Protein AF-A0A093ZYB5-F1 (afdb_monomer_lite)

Secondary structure (DSSP, 8-state):
-EEEEE-SSS-EEEEEPPPPEEEE-SSSS--EEEE-EEEEEEETTT--EEEEEEPPP-TTS-S--EEEEEEE-TTSPEEEEEEEEETTSEEEEEETTEEEEEEEE--PBPTTGGGTTT-BHHHHHTT---TTTTTTS-TT-

Foldseek 3Di:
DDWDFDPPDQGWIKDKDDFDKDWPQPPHDDTDIAGAAWIWIAGPRFQKIKIKHQDDDPPPPPHGFKIKIWIAGNVRHTAQWIWIDGPQFFIFIGGVNHGDGTPDTDAACDPPCVVVVVHGPVRVCPPDDDPVCPPPDDPVD

Radius of gyration: 18.94 Å; chains: 1; bounding box: 53×28×48 Å

Sequence (141 aa):
MVVCALVDAGAEVLGWPIATVFLRNVVMGEKYFEPVGSVSVLNESSGALAVVEYKSKGMFGGRSEDVEVGLWDAAGGKTAFGLEGTWTSSLKLTEKGKAKSEVWHIGSLVSSAESRYGFTTFAATLNELTEVEKGRTPVTD

Structure (mmCIF, N/CA/C/O backbone):
data_AF-A0A093ZYB5-F1
#
_entry.id   AF-A0A093ZYB5-F1
#
loop_
_atom_site.group_PDB
_atom_site.id
_atom_site.type_symbol
_atom_site.label_atom_id
_atom_site.label_alt_id
_atom_site.label_comp_id
_atom_site.label_asym_id
_atom_site.label_entity_id
_atom_site.label_seq_id
_atom_site.pdbx_PDB_ins_code
_atom_site.Cartn_x
_atom_site.Cartn_y
_atom_site.Cartn_z
_atom_site.occupancy
_atom_site.B_iso_or_equiv
_atom_site.auth_seq_id
_atom_site.auth_comp_id
_atom_site.auth_asym_id
_atom_site.auth_atom_id
_atom_site.pdbx_PDB_model_num
ATOM 1 N N . MET A 1 1 ? -4.942 -14.250 -4.239 1.00 73.69 1 MET A N 1
ATOM 2 C CA . MET A 1 1 ? -4.698 -13.575 -5.528 1.00 73.69 1 MET A CA 1
ATOM 3 C C . MET A 1 1 ? -5.865 -12.638 -5.749 1.00 73.69 1 MET A C 1
ATOM 5 O O . MET A 1 1 ? -6.992 -13.073 -5.551 1.00 73.69 1 MET A O 1
ATOM 9 N N . VAL A 1 2 ? -5.597 -11.369 -6.026 1.00 85.19 2 VAL A N 1
ATOM 10 C CA . VAL A 1 2 ? -6.595 -10.356 -6.371 1.00 85.19 2 VAL A CA 1
ATOM 11 C C . VAL A 1 2 ? -6.602 -10.223 -7.886 1.00 85.19 2 VAL A C 1
ATOM 13 O O . VAL A 1 2 ? -5.536 -10.264 -8.501 1.00 85.19 2 VAL A O 1
ATOM 16 N N . VAL A 1 3 ? -7.796 -10.090 -8.459 1.00 85.00 3 VAL A N 1
ATOM 17 C CA . VAL A 1 3 ? -8.006 -9.858 -9.887 1.00 85.00 3 VAL A CA 1
ATOM 18 C C . VAL A 1 3 ? -8.891 -8.627 -10.036 1.00 85.00 3 VAL A C 1
ATOM 20 O O . VAL A 1 3 ? -9.944 -8.547 -9.404 1.00 85.00 3 VAL A O 1
ATOM 23 N N . CYS A 1 4 ? -8.459 -7.668 -10.847 1.00 86.25 4 CYS A N 1
ATOM 24 C CA . CYS A 1 4 ? -9.212 -6.463 -11.174 1.00 86.25 4 CYS A CA 1
ATOM 25 C C . CYS A 1 4 ? -9.417 -6.397 -12.686 1.00 86.25 4 CYS A C 1
ATOM 27 O O . CYS A 1 4 ? -8.443 -6.406 -13.433 1.00 86.25 4 CYS A O 1
ATOM 29 N N . ALA A 1 5 ? -10.675 -6.339 -13.123 1.00 85.56 5 ALA A N 1
ATOM 30 C CA . ALA A 1 5 ? -11.036 -6.168 -14.524 1.00 85.56 5 ALA A CA 1
ATOM 31 C C . ALA A 1 5 ? -11.537 -4.735 -14.749 1.00 85.56 5 ALA A C 1
ATOM 33 O O . ALA A 1 5 ? -12.539 -4.327 -14.157 1.00 85.56 5 ALA A O 1
ATOM 34 N N . LEU A 1 6 ? -10.845 -3.973 -15.595 1.00 80.88 6 LEU A N 1
ATOM 35 C CA . LEU A 1 6 ? -11.258 -2.628 -15.991 1.00 80.88 6 LEU A CA 1
ATOM 36 C C . LEU A 1 6 ? -12.257 -2.731 -17.144 1.00 80.88 6 LEU A C 1
ATOM 38 O O . LEU A 1 6 ? -11.938 -3.261 -18.205 1.00 80.88 6 LEU A O 1
ATOM 42 N N . VAL A 1 7 ? -13.480 -2.249 -16.919 1.00 75.50 7 VAL A N 1
ATOM 43 C CA . VAL A 1 7 ? -14.619 -2.477 -17.828 1.00 75.50 7 VAL A CA 1
ATOM 44 C C . VAL A 1 7 ? -14.657 -1.472 -18.990 1.00 75.50 7 VAL A C 1
ATOM 46 O O . VAL A 1 7 ? -15.267 -1.753 -20.019 1.00 75.50 7 VAL A O 1
ATOM 49 N N . ASP A 1 8 ? -13.938 -0.351 -18.887 1.00 72.31 8 ASP A N 1
ATOM 50 C CA . ASP A 1 8 ? -13.917 0.688 -19.921 1.00 72.31 8 ASP A CA 1
ATOM 51 C C . ASP A 1 8 ? -12.678 0.613 -20.833 1.00 72.31 8 ASP A C 1
ATOM 53 O O . ASP A 1 8 ? -11.577 0.283 -20.398 1.00 72.31 8 ASP A O 1
ATOM 57 N N . ALA A 1 9 ? -12.905 0.905 -22.124 1.00 48.88 9 ALA A N 1
ATOM 58 C CA . ALA A 1 9 ? -11.949 1.053 -23.234 1.00 48.88 9 ALA A CA 1
ATOM 59 C C . ALA A 1 9 ? -10.648 0.225 -23.143 1.00 48.88 9 ALA A C 1
ATOM 61 O O . ALA A 1 9 ? -9.553 0.779 -23.084 1.00 48.88 9 ALA A O 1
ATOM 62 N N . GLY A 1 10 ? -10.771 -1.106 -23.208 1.00 64.12 10 GLY A N 1
ATOM 63 C CA . GLY A 1 10 ? -9.619 -2.002 -23.374 1.00 64.12 10 GLY A CA 1
ATOM 64 C C . GLY A 1 10 ? -9.742 -3.366 -22.703 1.00 64.12 10 GLY A C 1
ATOM 65 O O . GLY A 1 10 ? -8.976 -4.252 -23.062 1.00 64.12 10 GLY A O 1
ATOM 66 N N . ALA A 1 11 ? -10.708 -3.546 -21.789 1.00 79.31 11 ALA A N 1
ATOM 67 C CA . ALA A 1 11 ? -10.889 -4.773 -21.004 1.00 79.31 11 ALA A CA 1
ATOM 68 C C . ALA A 1 11 ? -9.546 -5.309 -20.470 1.00 79.31 11 ALA A C 1
ATOM 70 O O . ALA A 1 11 ? -9.045 -6.356 -20.886 1.00 79.31 11 ALA A O 1
ATOM 71 N N . GLU A 1 12 ? -8.927 -4.547 -19.570 1.00 88.69 12 GLU A N 1
ATOM 72 C CA . GLU A 1 12 ? -7.671 -4.959 -18.948 1.00 88.69 12 GLU A CA 1
ATOM 73 C C . GLU A 1 12 ? -7.924 -5.808 -17.706 1.00 88.69 12 GLU A C 1
ATOM 75 O O . GLU A 1 12 ? -8.773 -5.472 -16.879 1.00 88.69 12 GLU A O 1
ATOM 80 N N . VAL A 1 13 ? -7.158 -6.888 -17.562 1.00 93.56 13 VAL A N 1
ATOM 81 C CA . VAL A 1 13 ? -7.169 -7.749 -16.379 1.00 93.56 13 VAL A CA 1
ATOM 82 C C . VAL A 1 13 ? -5.840 -7.597 -15.650 1.00 93.56 13 VAL A C 1
ATOM 84 O O . VAL A 1 13 ? -4.776 -7.856 -16.206 1.00 93.56 13 VAL A O 1
ATOM 87 N N . LEU A 1 14 ? -5.901 -7.166 -14.394 1.00 94.94 14 LEU A N 1
ATOM 88 C CA . LEU A 1 14 ? -4.753 -7.006 -13.508 1.00 94.94 14 LEU A CA 1
ATOM 89 C C . LEU A 1 14 ? -4.789 -8.091 -12.426 1.00 94.94 14 LEU A C 1
ATOM 91 O O . LEU A 1 14 ? -5.819 -8.261 -11.774 1.00 94.94 14 LEU A O 1
ATOM 95 N N . GLY A 1 15 ? -3.668 -8.776 -12.196 1.00 96.56 15 GLY A N 1
ATOM 96 C CA . GLY A 1 15 ? -3.535 -9.855 -11.215 1.00 96.56 15 GLY A CA 1
ATOM 97 C C . GLY A 1 15 ? -2.348 -9.658 -10.268 1.00 96.56 15 GLY A C 1
ATOM 98 O O . GLY A 1 15 ? -1.247 -9.317 -10.703 1.00 96.56 15 GLY A O 1
ATOM 99 N N . TRP A 1 16 ? -2.551 -9.868 -8.961 1.00 97.56 16 TRP A N 1
ATOM 100 C CA . TRP A 1 16 ? -1.471 -9.800 -7.961 1.00 97.56 16 TRP A CA 1
ATOM 101 C C . TRP A 1 16 ? -1.750 -10.624 -6.689 1.00 97.56 16 TRP A C 1
ATOM 103 O O . TRP A 1 16 ? -2.905 -10.856 -6.319 1.00 97.56 16 TRP A O 1
ATOM 113 N N . PRO A 1 17 ? -0.721 -11.098 -5.963 1.00 96.25 17 PRO A N 1
ATOM 114 C CA . PRO A 1 17 ? -0.886 -11.595 -4.600 1.00 96.25 17 PRO A CA 1
ATOM 115 C C . PRO A 1 17 ? -0.992 -10.436 -3.594 1.00 96.25 17 PRO A C 1
ATOM 117 O O . PRO A 1 17 ? -0.470 -9.350 -3.822 1.00 96.25 17 PRO A O 1
ATOM 120 N N . ILE A 1 18 ? -1.634 -10.673 -2.447 1.00 94.88 18 ILE A N 1
ATOM 121 C CA . ILE A 1 18 ? -1.591 -9.720 -1.326 1.00 94.88 18 ILE A CA 1
ATOM 122 C C . ILE A 1 18 ? -0.182 -9.760 -0.721 1.00 94.88 18 ILE A C 1
ATOM 124 O O . ILE A 1 18 ? 0.399 -10.839 -0.595 1.00 94.88 18 ILE A O 1
ATOM 128 N N . ALA A 1 19 ? 0.359 -8.597 -0.352 1.00 96.00 19 ALA A N 1
ATOM 129 C CA . ALA A 1 19 ? 1.660 -8.503 0.298 1.00 96.00 19 ALA A CA 1
ATOM 130 C C . ALA A 1 19 ? 1.701 -9.297 1.609 1.00 96.00 19 ALA A C 1
ATOM 132 O O . ALA A 1 19 ? 0.752 -9.286 2.394 1.00 96.00 19 ALA A O 1
ATOM 133 N N . THR A 1 20 ? 2.834 -9.946 1.872 1.00 96.31 20 THR A N 1
ATOM 134 C CA . THR A 1 20 ? 3.103 -10.533 3.185 1.00 96.31 20 THR A CA 1
ATOM 135 C C . THR A 1 20 ? 3.301 -9.411 4.195 1.00 96.31 20 THR A C 1
ATOM 137 O O . THR A 1 20 ? 4.112 -8.512 3.974 1.00 96.31 20 THR A O 1
ATOM 140 N N . VAL A 1 21 ? 2.587 -9.483 5.318 1.00 96.44 21 VAL A N 1
ATOM 141 C CA . VAL A 1 21 ? 2.660 -8.502 6.404 1.00 96.44 21 VAL A CA 1
ATOM 142 C C . VAL A 1 21 ? 3.072 -9.203 7.689 1.00 96.44 21 VAL A C 1
ATOM 144 O O . VAL A 1 21 ? 2.518 -10.242 8.049 1.00 96.44 21 VAL A O 1
ATOM 147 N N . PHE A 1 22 ? 4.031 -8.624 8.403 1.00 94.81 22 PHE A N 1
ATOM 148 C CA . PHE A 1 22 ? 4.452 -9.102 9.713 1.00 94.81 22 PHE A CA 1
ATOM 149 C C . PHE A 1 22 ? 3.906 -8.222 10.829 1.00 94.81 22 PHE A C 1
ATOM 151 O O . PHE A 1 22 ? 4.001 -7.000 10.771 1.00 94.81 22 PHE A O 1
ATOM 158 N N . LEU A 1 23 ? 3.393 -8.865 11.880 1.00 95.75 23 LEU A N 1
ATOM 159 C CA . LEU A 1 23 ? 3.152 -8.230 13.170 1.00 95.75 23 LEU A CA 1
ATOM 160 C C . LEU A 1 23 ? 4.445 -8.283 13.992 1.00 95.75 23 LEU A C 1
ATOM 162 O O . LEU A 1 23 ? 4.925 -9.361 14.350 1.00 95.75 23 LEU A O 1
ATOM 166 N N . ARG A 1 24 ? 5.021 -7.119 14.279 1.00 93.75 24 ARG A N 1
ATOM 167 C CA . ARG A 1 24 ? 6.234 -6.965 15.091 1.00 93.75 24 ARG A CA 1
ATOM 168 C C . ARG A 1 24 ? 5.890 -6.729 16.558 1.00 93.75 24 ARG A C 1
ATOM 170 O O . ARG A 1 24 ? 4.759 -6.393 16.902 1.00 93.75 24 ARG A O 1
ATOM 177 N N . ASN A 1 25 ? 6.891 -6.903 17.423 1.00 92.88 25 ASN A N 1
ATOM 178 C CA . ASN A 1 25 ? 6.796 -6.639 18.864 1.00 92.88 25 ASN A CA 1
ATOM 179 C C . ASN A 1 25 ? 5.686 -7.435 19.578 1.00 92.88 25 ASN A C 1
ATOM 181 O O . ASN A 1 25 ? 5.065 -6.963 20.526 1.00 92.88 25 ASN A O 1
ATOM 185 N N . VAL A 1 26 ? 5.444 -8.678 19.141 1.00 94.62 26 VAL A N 1
ATOM 186 C CA . VAL A 1 26 ? 4.396 -9.550 19.707 1.00 94.62 26 VAL A CA 1
ATOM 187 C C . VAL A 1 26 ? 4.621 -9.833 21.199 1.00 94.62 26 VAL A C 1
ATOM 189 O O . VAL A 1 26 ? 3.653 -9.969 21.942 1.00 94.62 26 VAL A O 1
ATOM 192 N N . VAL A 1 27 ? 5.884 -9.886 21.642 1.00 94.31 27 VAL A N 1
ATOM 193 C CA . VAL A 1 27 ? 6.258 -10.180 23.037 1.00 94.31 27 VAL A CA 1
ATOM 194 C C . VAL A 1 27 ? 6.339 -8.916 23.902 1.00 94.31 27 VAL A C 1
ATOM 196 O O . VAL A 1 27 ? 5.798 -8.896 25.003 1.00 94.31 27 VAL A O 1
ATOM 199 N N . MET A 1 28 ? 7.018 -7.865 23.431 1.00 92.19 28 MET A N 1
ATOM 200 C CA . MET A 1 28 ? 7.251 -6.628 24.186 1.00 92.19 28 MET A CA 1
ATOM 201 C C . MET A 1 28 ? 7.402 -5.434 23.236 1.00 92.19 28 MET A C 1
ATOM 203 O O . MET A 1 28 ? 7.958 -5.581 22.149 1.00 92.19 28 MET A O 1
ATOM 207 N N . GLY A 1 29 ? 6.954 -4.256 23.682 1.00 91.56 29 GLY A N 1
ATOM 208 C CA . GLY A 1 29 ? 6.985 -3.004 22.923 1.00 91.56 29 GLY A CA 1
ATOM 209 C C . GLY A 1 29 ? 5.649 -2.677 22.255 1.00 91.56 29 GLY A C 1
ATOM 210 O O . GLY A 1 29 ? 4.676 -3.427 22.359 1.00 91.56 29 GLY A O 1
ATOM 211 N N . GLU A 1 30 ? 5.596 -1.532 21.578 1.00 92.44 30 GLU A N 1
ATOM 212 C CA . GLU A 1 30 ? 4.433 -1.151 20.779 1.00 92.44 30 GLU A CA 1
ATOM 213 C C . GLU A 1 30 ? 4.332 -2.054 19.545 1.00 92.44 30 GLU A C 1
ATOM 215 O O . GLU A 1 30 ? 5.293 -2.196 18.784 1.00 92.44 30 GLU A O 1
ATOM 220 N N . LYS A 1 31 ? 3.176 -2.697 19.369 1.00 94.81 31 LYS A N 1
ATOM 221 C CA . LYS A 1 31 ? 2.923 -3.598 18.243 1.00 94.81 31 LYS A CA 1
ATOM 222 C C . LYS A 1 31 ? 2.678 -2.786 16.981 1.00 94.81 31 LYS A C 1
ATOM 224 O O . LYS A 1 31 ? 1.925 -1.821 17.007 1.00 94.81 31 LYS A O 1
ATOM 229 N N . TYR A 1 32 ? 3.244 -3.229 15.868 1.00 94.25 32 TYR A N 1
ATOM 230 C CA . TYR A 1 32 ? 2.978 -2.626 14.568 1.00 94.25 32 TYR A CA 1
ATOM 231 C C . TYR A 1 32 ? 3.025 -3.669 13.459 1.00 94.25 32 TYR A C 1
ATOM 233 O O . TYR A 1 32 ? 3.651 -4.722 13.595 1.00 94.25 32 TYR A O 1
ATOM 241 N N . PHE A 1 33 ? 2.361 -3.346 12.355 1.00 95.25 33 PHE A N 1
ATOM 242 C CA . PHE A 1 33 ? 2.417 -4.114 11.122 1.00 95.25 33 PHE A CA 1
ATOM 243 C C . PHE A 1 33 ? 3.420 -3.493 10.156 1.00 95.25 33 PHE A C 1
ATOM 245 O O . PHE A 1 33 ? 3.512 -2.267 10.067 1.00 95.25 33 PHE A O 1
ATOM 252 N N . GLU A 1 34 ? 4.135 -4.333 9.417 1.00 94.69 34 GLU A N 1
ATOM 253 C CA . GLU A 1 34 ? 4.931 -3.903 8.270 1.00 94.69 34 GLU A CA 1
ATOM 254 C C . GLU A 1 34 ? 4.819 -4.910 7.115 1.00 94.69 34 GLU A C 1
ATOM 256 O O . GLU A 1 34 ? 4.944 -6.120 7.342 1.00 94.69 34 GLU A O 1
ATOM 261 N N . PRO A 1 35 ? 4.554 -4.449 5.882 1.00 96.62 35 PRO A N 1
ATOM 262 C CA . PRO A 1 35 ? 4.696 -5.283 4.699 1.00 96.62 35 PRO A CA 1
ATOM 263 C C . PRO A 1 35 ? 6.179 -5.566 4.424 1.00 96.62 35 PRO A C 1
ATOM 265 O O . PRO A 1 35 ? 7.045 -4.742 4.722 1.00 96.62 35 PRO A O 1
ATOM 268 N N . VAL A 1 36 ? 6.481 -6.736 3.861 1.00 95.75 36 VAL A N 1
ATOM 269 C CA . VAL A 1 36 ? 7.861 -7.171 3.599 1.00 95.75 36 VAL A CA 1
ATOM 270 C C . VAL A 1 36 ? 8.027 -7.783 2.214 1.00 95.75 36 VAL A C 1
ATOM 272 O O . VAL A 1 36 ? 7.112 -8.404 1.672 1.00 95.75 36 VAL A O 1
ATOM 275 N N . GLY A 1 37 ? 9.242 -7.668 1.676 1.00 96.50 37 GLY A N 1
ATOM 276 C CA . GLY A 1 37 ? 9.619 -8.271 0.402 1.00 96.50 37 GLY A CA 1
ATOM 277 C C . GLY A 1 37 ? 9.044 -7.511 -0.788 1.00 96.50 37 GLY A C 1
ATOM 278 O O . GLY A 1 37 ? 8.929 -6.286 -0.761 1.00 96.50 37 GLY A O 1
ATOM 279 N N . SER A 1 38 ? 8.702 -8.244 -1.844 1.00 97.75 38 SER A N 1
ATOM 280 C CA . SER A 1 38 ? 8.158 -7.672 -3.069 1.00 97.75 38 SER A CA 1
ATOM 281 C C . SER A 1 38 ? 6.890 -8.381 -3.532 1.00 97.75 38 SER A C 1
ATOM 283 O O . SER A 1 38 ? 6.679 -9.569 -3.283 1.00 97.75 38 SER A O 1
ATOM 285 N N . VAL A 1 39 ? 6.039 -7.626 -4.220 1.00 97.50 39 VAL A N 1
ATOM 286 C CA . VAL A 1 39 ? 4.813 -8.096 -4.868 1.00 97.50 39 VAL A CA 1
ATOM 287 C C . VAL A 1 39 ? 4.837 -7.633 -6.313 1.00 97.50 39 VAL A C 1
ATOM 289 O O . VAL A 1 39 ? 5.248 -6.515 -6.605 1.00 97.50 39 VAL A O 1
ATOM 292 N N . SER A 1 40 ? 4.388 -8.489 -7.224 1.00 97.75 40 SER A N 1
ATOM 293 C CA . SER A 1 40 ? 4.251 -8.135 -8.634 1.00 97.75 40 SER A CA 1
ATOM 294 C C . SER A 1 40 ? 2.782 -8.012 -9.021 1.00 97.75 40 SER A C 1
ATOM 296 O O . SER A 1 40 ? 1.989 -8.904 -8.715 1.00 97.75 40 SER A O 1
ATOM 298 N N . VAL A 1 41 ? 2.444 -6.917 -9.696 1.00 97.94 41 VAL A N 1
ATOM 299 C CA . VAL A 1 41 ? 1.156 -6.691 -10.351 1.00 97.94 41 VAL A CA 1
ATOM 300 C C . VAL A 1 41 ? 1.355 -6.908 -11.842 1.00 97.94 41 VAL A C 1
ATOM 302 O O . VAL A 1 41 ? 2.090 -6.161 -12.487 1.00 97.94 41 VAL A O 1
ATOM 305 N N . LEU A 1 42 ? 0.727 -7.951 -12.372 1.00 97.62 42 LEU A N 1
ATOM 306 C CA . LEU A 1 42 ? 0.762 -8.288 -13.788 1.00 97.62 42 LEU A CA 1
ATOM 307 C C . LEU A 1 42 ? -0.495 -7.746 -14.458 1.00 97.62 42 LEU A C 1
ATOM 309 O O . LEU A 1 42 ? -1.604 -8.011 -13.998 1.00 97.62 42 LEU A O 1
ATOM 313 N N . ASN A 1 43 ? -0.325 -7.031 -15.561 1.00 95.81 43 ASN A N 1
ATOM 314 C CA . ASN A 1 43 ? -1.402 -6.832 -16.514 1.00 95.81 43 ASN A CA 1
ATOM 315 C C . ASN A 1 43 ? -1.453 -8.057 -17.431 1.00 95.81 43 ASN A C 1
ATOM 317 O O . ASN A 1 43 ? -0.597 -8.224 -18.295 1.00 95.81 43 ASN A O 1
ATOM 321 N N . GLU A 1 44 ? -2.427 -8.936 -17.217 1.00 93.56 44 GLU A N 1
ATOM 322 C 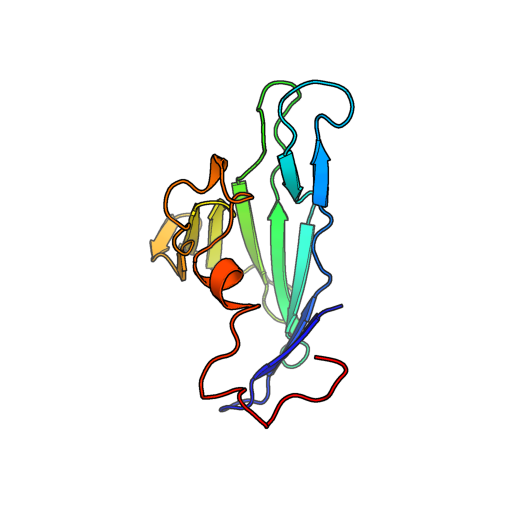CA . GLU A 1 44 ? -2.590 -10.180 -17.975 1.00 93.56 44 GLU A CA 1
ATOM 323 C C . GLU A 1 44 ? -2.984 -9.916 -19.434 1.00 93.56 44 GLU A C 1
ATOM 325 O O . GLU A 1 44 ? -2.685 -10.729 -20.306 1.00 93.56 44 GLU A O 1
ATOM 330 N N . SER A 1 45 ? -3.603 -8.764 -19.712 1.00 92.19 45 SER A N 1
ATOM 331 C CA . SER A 1 45 ? -4.015 -8.378 -21.063 1.00 92.19 45 SER A CA 1
ATOM 332 C C . SER A 1 45 ? -2.841 -7.890 -21.917 1.00 92.19 45 SER A C 1
ATOM 334 O O . SER A 1 45 ? -2.793 -8.184 -23.110 1.00 92.19 45 SER A O 1
ATOM 336 N N . SER A 1 46 ? -1.894 -7.146 -21.334 1.00 93.12 46 SER A N 1
ATOM 337 C CA . SER A 1 46 ? -0.759 -6.564 -22.073 1.00 93.12 46 SER A CA 1
ATOM 338 C C . SER A 1 46 ? 0.581 -7.255 -21.826 1.00 93.12 46 SER A C 1
ATOM 340 O O . SER A 1 46 ? 1.486 -7.115 -22.642 1.00 93.12 46 SER A O 1
ATOM 342 N N . GLY A 1 47 ? 0.737 -7.980 -20.718 1.00 95.56 47 GLY A N 1
ATOM 343 C CA . GLY A 1 47 ? 2.012 -8.530 -20.251 1.00 95.56 47 GLY A CA 1
ATOM 344 C C . GLY A 1 47 ? 2.894 -7.532 -19.490 1.00 95.56 47 GLY A C 1
ATOM 345 O O . GLY A 1 47 ? 3.976 -7.908 -19.044 1.00 95.56 47 GLY A O 1
ATOM 346 N N . ALA A 1 48 ? 2.464 -6.275 -19.325 1.00 97.00 48 ALA A N 1
ATOM 347 C CA . ALA A 1 48 ? 3.197 -5.285 -18.535 1.00 97.00 48 ALA A CA 1
ATOM 348 C C . ALA A 1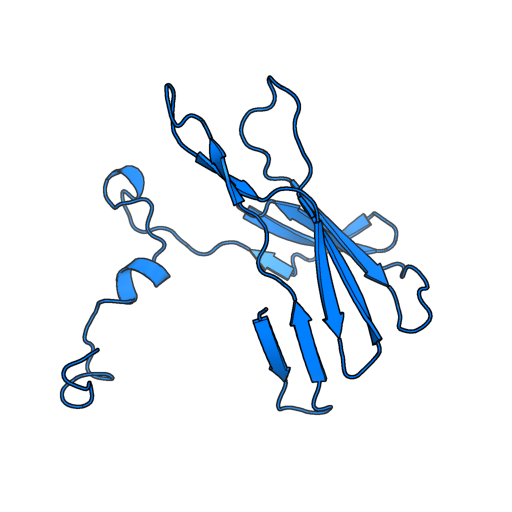 48 ? 3.218 -5.655 -17.040 1.00 97.00 48 ALA A C 1
ATOM 350 O O . ALA A 1 48 ? 2.265 -6.233 -16.512 1.00 97.00 48 ALA A O 1
ATOM 351 N N . LEU A 1 49 ? 4.293 -5.286 -16.342 1.00 98.06 49 LEU A N 1
ATOM 352 C CA . LEU A 1 49 ? 4.552 -5.704 -14.964 1.00 98.06 49 LEU A CA 1
ATOM 353 C C . LEU A 1 49 ? 4.934 -4.508 -14.089 1.00 98.06 49 LEU A C 1
ATOM 355 O O . LEU A 1 49 ? 5.838 -3.746 -14.426 1.00 98.06 49 LEU A O 1
ATOM 359 N N . ALA A 1 50 ? 4.308 -4.386 -12.923 1.00 98.31 50 ALA A N 1
ATOM 360 C CA . ALA A 1 50 ? 4.768 -3.508 -11.853 1.00 98.31 50 ALA A CA 1
ATOM 361 C C . ALA A 1 50 ? 5.314 -4.348 -10.695 1.00 98.31 50 ALA A C 1
ATOM 363 O O . ALA A 1 50 ? 4.626 -5.244 -10.211 1.00 98.31 50 ALA A O 1
ATOM 364 N N . VAL A 1 51 ? 6.527 -4.060 -10.225 1.00 98.50 51 VAL A N 1
ATOM 365 C CA . VAL A 1 51 ? 7.113 -4.725 -9.049 1.00 98.50 51 VAL A CA 1
ATOM 366 C C . VAL A 1 51 ? 7.167 -3.725 -7.908 1.00 98.50 51 VAL A C 1
ATOM 368 O O . VAL A 1 51 ? 7.922 -2.759 -7.976 1.00 98.50 51 VAL A O 1
ATOM 371 N N . VAL A 1 52 ? 6.363 -3.971 -6.879 1.00 98.44 52 VAL A N 1
ATOM 372 C CA . VAL A 1 52 ? 6.310 -3.215 -5.628 1.00 98.44 52 VAL A CA 1
ATOM 373 C C . VAL A 1 52 ? 7.321 -3.813 -4.662 1.00 98.44 52 VAL A C 1
ATOM 375 O O . VAL A 1 52 ? 7.256 -5.004 -4.363 1.00 98.44 52 VAL A O 1
ATOM 378 N N . GLU A 1 53 ? 8.237 -3.001 -4.158 1.00 98.38 53 GLU A N 1
ATOM 379 C CA . GLU A 1 53 ? 9.229 -3.382 -3.160 1.00 98.38 53 GLU A CA 1
ATOM 380 C C . GLU A 1 53 ? 8.978 -2.620 -1.858 1.00 98.38 53 GLU A C 1
ATOM 382 O O . GLU A 1 53 ? 9.026 -1.389 -1.821 1.00 98.38 53 GLU A O 1
ATOM 387 N N . TYR A 1 54 ? 8.749 -3.365 -0.779 1.00 97.81 54 TYR A N 1
ATOM 388 C CA . TYR A 1 54 ? 8.704 -2.832 0.576 1.00 97.81 54 TYR A CA 1
ATOM 389 C C . TYR A 1 54 ? 10.115 -2.880 1.145 1.00 97.81 54 TYR A C 1
ATOM 391 O O . TYR A 1 54 ? 10.646 -3.962 1.428 1.00 97.81 54 TYR A O 1
ATOM 399 N N . LYS A 1 55 ? 10.751 -1.714 1.280 1.00 95.81 55 LYS A N 1
ATOM 400 C CA . LYS A 1 55 ? 12.138 -1.654 1.748 1.00 95.81 55 LYS A CA 1
ATOM 401 C C . LYS A 1 55 ? 12.207 -2.195 3.169 1.00 95.81 55 LYS A C 1
ATOM 403 O O . LYS A 1 55 ? 11.307 -1.976 3.971 1.00 95.81 55 LYS A O 1
ATOM 408 N N . SER A 1 56 ? 13.286 -2.887 3.506 1.00 90.31 56 SER A N 1
ATOM 409 C CA . SER A 1 56 ? 13.557 -3.306 4.881 1.00 90.31 56 SER A CA 1
ATOM 410 C C . SER A 1 56 ? 14.465 -2.295 5.567 1.00 90.31 56 SER A C 1
ATOM 412 O O . SER A 1 56 ? 15.466 -1.875 4.985 1.00 90.31 56 SER A O 1
ATOM 414 N N . LYS A 1 57 ? 14.187 -1.978 6.830 1.00 86.50 57 LYS A N 1
ATOM 415 C CA . LYS A 1 57 ? 15.131 -1.258 7.690 1.00 86.50 57 LYS A CA 1
ATOM 416 C C . LYS A 1 57 ? 15.912 -2.239 8.569 1.00 86.50 57 LYS A C 1
ATOM 418 O O . LYS A 1 57 ? 15.454 -3.343 8.851 1.00 86.50 57 LYS A O 1
ATOM 423 N N . GLY A 1 58 ? 17.121 -1.846 8.973 1.00 80.62 58 GLY A N 1
ATOM 424 C CA . GLY A 1 58 ? 17.952 -2.634 9.889 1.00 80.62 58 GLY A CA 1
ATOM 425 C C . GLY A 1 58 ? 17.381 -2.690 11.311 1.00 80.62 58 GLY A C 1
ATOM 426 O O . GLY A 1 58 ? 16.394 -2.029 11.621 1.00 80.62 58 GLY A O 1
ATOM 427 N N . MET A 1 59 ? 18.058 -3.423 12.203 1.00 73.88 59 MET A N 1
ATOM 428 C CA . MET A 1 59 ? 17.616 -3.724 13.581 1.00 73.88 59 MET A CA 1
ATOM 429 C C . MET A 1 59 ? 17.215 -2.497 14.431 1.00 73.88 59 MET A C 1
ATOM 431 O O . MET A 1 59 ? 16.458 -2.642 15.384 1.00 73.88 59 MET A O 1
ATOM 435 N N . PHE A 1 60 ? 17.678 -1.294 14.078 1.00 77.75 60 PHE A N 1
ATOM 436 C CA . PHE A 1 60 ? 17.400 -0.044 14.800 1.00 77.75 60 PHE A CA 1
ATOM 437 C C . PHE A 1 60 ? 16.525 0.954 14.028 1.00 77.75 60 PHE A C 1
ATOM 439 O O . PHE A 1 60 ? 16.308 2.066 14.499 1.00 77.75 60 PHE A O 1
ATOM 446 N N . GLY A 1 61 ? 16.038 0.602 12.837 1.00 80.00 61 GLY A N 1
ATOM 447 C CA . GLY A 1 61 ? 15.345 1.550 11.958 1.00 80.00 61 GLY A CA 1
ATOM 448 C C . GLY A 1 61 ? 13.851 1.739 12.234 1.00 80.00 61 GLY A C 1
ATOM 449 O O . GLY A 1 61 ? 13.201 2.485 11.503 1.00 80.00 61 GLY A O 1
ATOM 450 N N . GLY A 1 62 ? 13.305 1.083 13.263 1.00 87.94 62 GLY A N 1
ATOM 451 C CA . GLY A 1 62 ? 11.870 1.093 13.554 1.00 87.94 62 GLY A CA 1
ATOM 452 C C . GLY A 1 62 ? 11.043 0.451 12.435 1.00 87.94 62 GLY A C 1
ATOM 453 O O . GLY A 1 62 ? 11.549 -0.390 11.693 1.00 87.94 62 GLY A O 1
ATOM 454 N N . ARG A 1 63 ? 9.771 0.857 12.314 1.00 92.38 63 ARG A N 1
ATOM 455 C CA . ARG A 1 63 ? 8.878 0.391 11.244 1.00 92.38 63 ARG A CA 1
ATOM 456 C C . ARG A 1 63 ? 9.398 0.837 9.880 1.00 92.38 63 ARG A C 1
ATOM 458 O O . ARG A 1 63 ? 9.722 2.017 9.676 1.00 92.38 63 ARG A O 1
ATOM 465 N N . SER A 1 64 ? 9.448 -0.094 8.932 1.00 93.56 64 SER A N 1
ATOM 466 C CA . SER A 1 64 ? 9.717 0.273 7.548 1.00 93.56 64 SER A CA 1
ATOM 467 C C . SER A 1 64 ? 8.453 0.729 6.827 1.00 93.56 64 SER A C 1
ATOM 469 O O . SER A 1 64 ? 7.425 0.049 6.839 1.00 93.56 64 SER A O 1
ATOM 471 N N . GLU A 1 65 ? 8.535 1.902 6.205 1.00 97.00 65 GLU A N 1
ATOM 472 C CA . GLU A 1 65 ? 7.398 2.546 5.541 1.00 97.00 65 GLU A CA 1
ATOM 473 C C . GLU A 1 65 ? 7.629 2.779 4.049 1.00 97.00 65 GLU A C 1
ATOM 475 O O . GLU A 1 65 ? 6.668 2.985 3.311 1.00 97.00 65 GLU A O 1
ATOM 480 N N . ASP A 1 66 ? 8.885 2.705 3.610 1.00 97.62 66 ASP A N 1
ATOM 481 C CA . ASP A 1 66 ? 9.296 3.088 2.268 1.00 97.62 66 ASP A CA 1
ATOM 482 C C . ASP A 1 66 ? 8.890 2.031 1.235 1.00 97.62 66 ASP A C 1
ATOM 484 O O . ASP A 1 66 ? 9.098 0.824 1.416 1.00 97.62 66 ASP A O 1
ATOM 488 N N . VAL A 1 67 ? 8.332 2.514 0.128 1.00 98.00 67 VAL A N 1
ATOM 489 C CA . VAL A 1 67 ? 7.901 1.722 -1.022 1.00 98.00 67 VAL A C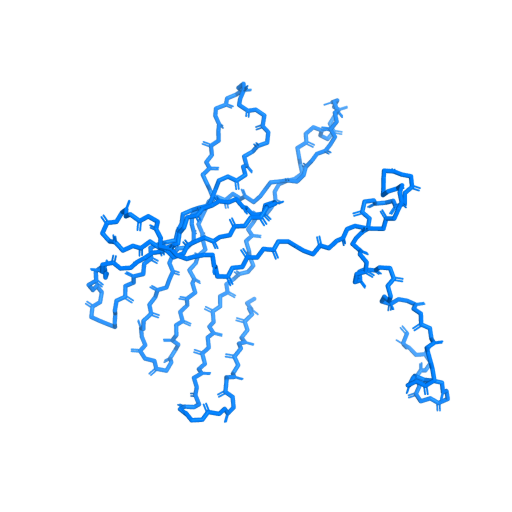A 1
ATOM 490 C C . VAL A 1 67 ? 8.548 2.280 -2.280 1.00 98.00 67 VAL A C 1
ATOM 492 O O . VAL A 1 67 ? 8.510 3.485 -2.527 1.00 98.00 67 VAL A O 1
ATOM 495 N N . GLU A 1 68 ? 9.091 1.388 -3.100 1.00 98.19 68 GLU A N 1
ATOM 496 C CA . GLU A 1 68 ? 9.530 1.689 -4.462 1.00 98.19 68 GLU A CA 1
ATOM 497 C C . GLU A 1 68 ? 8.802 0.760 -5.434 1.00 98.19 68 GLU A C 1
ATOM 499 O O . GLU A 1 68 ? 8.628 -0.426 -5.158 1.00 98.19 68 GLU A O 1
ATOM 504 N 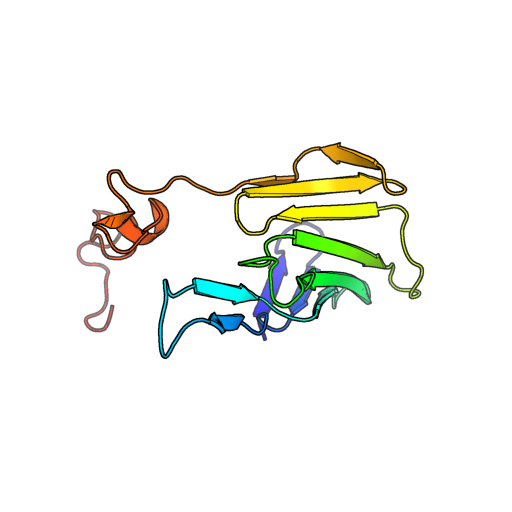N . VAL A 1 69 ? 8.361 1.287 -6.572 1.00 98.50 69 VAL A N 1
ATOM 505 C CA . VAL A 1 69 ? 7.715 0.504 -7.626 1.00 98.50 69 VAL A CA 1
ATOM 506 C C . VAL A 1 69 ? 8.466 0.702 -8.927 1.00 98.50 69 VAL A C 1
ATOM 508 O O . VAL A 1 69 ? 8.549 1.815 -9.449 1.00 98.50 69 VAL A O 1
ATOM 511 N N . GLY A 1 70 ? 8.988 -0.390 -9.474 1.00 98.31 70 GLY A N 1
ATOM 512 C CA . GLY A 1 70 ? 9.490 -0.417 -10.841 1.00 98.31 70 GLY A CA 1
ATOM 513 C C . GLY A 1 70 ? 8.388 -0.823 -11.815 1.00 98.31 70 GLY A C 1
ATOM 514 O O . GLY A 1 70 ? 7.524 -1.630 -11.471 1.00 98.31 70 GLY A O 1
ATOM 515 N N . LEU A 1 71 ? 8.444 -0.297 -13.037 1.00 98.31 71 LEU A N 1
ATOM 516 C CA . LEU A 1 71 ? 7.523 -0.650 -14.115 1.00 98.31 71 LEU A CA 1
ATOM 517 C C . LEU A 1 71 ? 8.297 -1.235 -15.299 1.00 98.31 71 LEU A C 1
ATOM 519 O O . LEU A 1 71 ? 9.317 -0.672 -15.712 1.00 98.31 71 LEU A O 1
ATOM 523 N N . TRP A 1 72 ? 7.790 -2.331 -15.853 1.00 98.38 72 TRP A N 1
ATOM 524 C CA . TRP A 1 72 ? 8.323 -3.033 -17.015 1.00 98.38 72 TRP A CA 1
ATOM 525 C C . TRP A 1 72 ? 7.254 -3.171 -18.096 1.00 98.38 72 TRP A C 1
ATOM 527 O O . TRP A 1 72 ? 6.080 -3.406 -17.802 1.00 98.38 72 TRP A O 1
ATOM 537 N N . ASP A 1 73 ? 7.673 -3.024 -19.348 1.00 97.25 73 ASP A N 1
ATOM 538 C CA . ASP A 1 73 ? 6.828 -3.305 -20.503 1.00 97.25 73 ASP A CA 1
ATOM 539 C C . ASP A 1 73 ? 6.659 -4.819 -20.737 1.00 97.25 73 ASP A C 1
ATOM 541 O O . ASP A 1 73 ? 7.291 -5.655 -20.088 1.00 97.25 73 ASP A O 1
ATOM 545 N N . ALA A 1 74 ? 5.803 -5.168 -21.697 1.00 95.75 74 ALA A N 1
ATOM 546 C CA . ALA A 1 74 ? 5.504 -6.551 -22.066 1.00 95.75 74 ALA A CA 1
ATOM 547 C C . ALA A 1 74 ? 6.715 -7.345 -22.590 1.00 95.75 74 ALA A C 1
ATOM 549 O O . ALA A 1 74 ? 6.711 -8.574 -22.560 1.00 95.75 74 ALA A O 1
ATOM 550 N N . ALA A 1 75 ? 7.750 -6.659 -23.081 1.00 96.44 75 ALA A N 1
ATOM 551 C CA . ALA A 1 75 ? 8.987 -7.280 -23.544 1.00 96.44 75 ALA A CA 1
ATOM 552 C C . ALA A 1 75 ? 9.999 -7.492 -22.401 1.00 96.44 75 ALA A C 1
ATOM 554 O O . ALA A 1 75 ? 11.088 -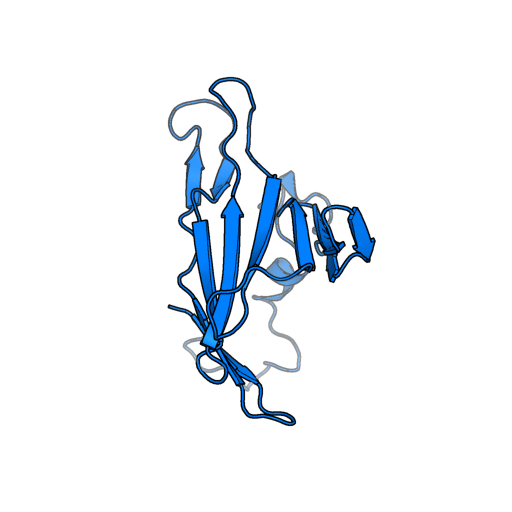8.018 -22.635 1.00 96.44 75 ALA A O 1
ATOM 555 N N . GLY A 1 76 ? 9.660 -7.095 -21.168 1.00 95.50 76 GLY A N 1
ATOM 556 C CA . GLY A 1 76 ? 10.547 -7.157 -20.008 1.00 95.50 76 GLY A CA 1
ATOM 557 C C . GLY A 1 76 ? 11.541 -5.995 -19.934 1.00 95.50 76 GLY A C 1
ATOM 558 O O . GLY A 1 76 ? 12.494 -6.049 -19.152 1.00 95.50 76 GLY A O 1
ATOM 559 N N . GLY A 1 77 ? 11.346 -4.937 -20.722 1.00 97.75 77 GLY A N 1
ATOM 560 C CA . GLY A 1 77 ? 12.135 -3.713 -20.659 1.00 97.75 77 GLY A CA 1
ATOM 561 C C . GLY A 1 77 ? 11.716 -2.844 -19.474 1.00 97.75 77 GLY A C 1
ATOM 562 O O . GLY A 1 77 ? 10.544 -2.502 -19.331 1.00 97.75 77 GLY A O 1
ATOM 563 N N . LYS A 1 78 ? 12.669 -2.452 -18.614 1.00 97.12 78 LYS A N 1
ATOM 564 C CA . LYS A 1 78 ? 12.390 -1.491 -17.534 1.00 97.12 78 LYS A CA 1
ATOM 565 C C . LYS A 1 78 ? 12.062 -0.130 -18.148 1.00 97.12 78 LYS A C 1
ATOM 567 O O . LYS A 1 78 ? 12.854 0.412 -18.921 1.00 97.12 78 LYS A O 1
ATOM 572 N N . THR A 1 79 ? 10.917 0.434 -17.786 1.00 97.81 79 THR A N 1
ATOM 573 C CA . THR A 1 79 ? 10.485 1.739 -18.293 1.00 97.81 79 THR A CA 1
ATOM 574 C C . THR A 1 79 ? 11.217 2.884 -17.584 1.00 97.81 79 THR A C 1
ATOM 576 O O . THR A 1 79 ? 11.895 2.702 -16.571 1.00 97.81 79 THR A O 1
ATOM 579 N N . ALA A 1 80 ? 11.060 4.103 -18.105 1.00 97.19 80 ALA A N 1
ATOM 580 C CA . ALA A 1 80 ? 11.538 5.306 -17.431 1.00 97.19 80 ALA A CA 1
ATOM 581 C C . ALA A 1 80 ? 10.687 5.690 -16.209 1.00 97.19 80 ALA A C 1
ATOM 583 O O . ALA A 1 80 ? 11.107 6.569 -15.458 1.00 97.19 80 ALA A O 1
ATOM 584 N N . PHE A 1 81 ? 9.516 5.079 -16.025 1.00 98.00 81 PHE A N 1
ATOM 585 C CA . PHE A 1 81 ? 8.571 5.426 -14.973 1.00 98.00 81 PHE A CA 1
ATOM 586 C C . PHE A 1 81 ? 8.662 4.470 -13.781 1.00 98.00 81 PHE A C 1
ATOM 588 O O . PHE A 1 81 ? 9.039 3.303 -13.910 1.00 98.00 81 PHE A O 1
ATOM 595 N N . GLY A 1 82 ? 8.285 4.979 -12.617 1.00 98.19 82 GLY A N 1
ATOM 596 C CA . GLY A 1 82 ? 8.177 4.218 -11.380 1.00 98.19 82 GLY A CA 1
ATOM 597 C C . GLY A 1 82 ? 7.309 4.943 -10.362 1.00 98.19 82 GLY A C 1
ATOM 598 O O . GLY A 1 82 ? 6.751 6.003 -10.653 1.00 98.19 82 GLY A O 1
ATOM 599 N N . LEU A 1 83 ? 7.200 4.383 -9.163 1.00 98.50 83 LEU A N 1
ATOM 600 C CA . LEU A 1 83 ? 6.579 5.052 -8.022 1.00 98.50 83 LEU A CA 1
ATOM 601 C C . LEU A 1 83 ? 7.528 5.019 -6.830 1.00 98.50 83 LEU A C 1
ATOM 603 O O . LEU A 1 83 ? 8.268 4.055 -6.653 1.00 98.50 83 LEU A O 1
ATOM 607 N N . GLU A 1 84 ? 7.482 6.047 -5.997 1.00 98.38 84 GLU A N 1
ATOM 608 C CA . GLU A 1 84 ? 8.190 6.068 -4.717 1.00 98.38 84 GLU A CA 1
ATOM 609 C C . GLU A 1 84 ? 7.361 6.789 -3.653 1.00 98.38 84 GLU A C 1
ATOM 611 O O . GLU A 1 84 ? 6.556 7.672 -3.969 1.00 98.38 84 GLU A O 1
ATOM 616 N N . GLY A 1 85 ? 7.558 6.425 -2.390 1.00 98.19 85 GLY A N 1
ATOM 617 C CA . GLY A 1 85 ? 6.926 7.095 -1.259 1.00 98.19 85 GLY A CA 1
ATOM 618 C C . GLY A 1 85 ? 6.798 6.177 -0.054 1.00 98.19 85 GLY A C 1
ATOM 619 O O . GLY A 1 85 ? 7.620 5.280 0.128 1.00 98.19 85 GLY A O 1
ATOM 620 N N . THR A 1 86 ? 5.762 6.387 0.757 1.00 98.12 86 THR A N 1
ATOM 621 C CA . THR A 1 86 ? 5.472 5.526 1.908 1.00 98.12 86 THR A CA 1
ATOM 622 C C . THR A 1 86 ? 4.044 5.002 1.874 1.00 98.12 86 THR A C 1
ATOM 624 O O . THR A 1 86 ? 3.105 5.729 1.544 1.00 98.12 86 THR A O 1
ATOM 627 N N . TRP A 1 87 ? 3.845 3.741 2.271 1.00 97.19 87 TRP A N 1
ATOM 628 C CA . TRP A 1 87 ? 2.502 3.137 2.336 1.00 97.19 87 TRP A CA 1
ATOM 629 C C . TRP A 1 87 ? 1.618 3.742 3.440 1.00 97.19 87 TRP A C 1
ATOM 631 O O . TRP A 1 87 ? 0.418 3.487 3.491 1.00 97.19 87 TRP A O 1
ATOM 641 N N . THR A 1 88 ? 2.209 4.545 4.322 1.00 97.56 88 THR A N 1
ATOM 642 C CA . THR A 1 88 ? 1.567 5.253 5.435 1.00 97.56 88 THR A CA 1
ATOM 643 C C . THR A 1 88 ? 1.237 6.710 5.122 1.00 97.56 88 THR A C 1
ATOM 645 O O . THR A 1 88 ? 0.623 7.360 5.963 1.00 97.56 88 THR A O 1
ATOM 648 N N . SER A 1 89 ? 1.645 7.251 3.966 1.00 98.25 89 SER A N 1
ATOM 649 C CA . SER A 1 89 ? 1.406 8.658 3.624 1.00 98.25 89 SER A CA 1
ATOM 650 C C . SER A 1 89 ? 1.013 8.852 2.165 1.00 98.25 89 SER A C 1
ATOM 652 O O . SER A 1 89 ? -0.146 9.161 1.895 1.00 98.25 89 SER A O 1
ATOM 654 N N . SER A 1 90 ? 1.939 8.688 1.219 1.00 98.44 90 SER A N 1
ATOM 655 C CA . SER A 1 90 ? 1.643 8.929 -0.192 1.00 98.44 90 SER A CA 1
ATOM 656 C C . SER A 1 90 ? 2.623 8.260 -1.149 1.00 98.44 90 SER A C 1
ATOM 658 O O . SER A 1 90 ? 3.723 7.865 -0.761 1.00 98.44 90 SER A O 1
ATOM 660 N N . LEU A 1 91 ? 2.211 8.135 -2.413 1.00 98.56 91 LEU A N 1
ATOM 661 C CA . LEU A 1 91 ? 3.014 7.622 -3.521 1.00 98.56 91 LEU A CA 1
ATOM 662 C C . LEU A 1 91 ? 3.073 8.659 -4.639 1.00 98.56 91 LEU A C 1
ATOM 664 O O . LEU A 1 91 ? 2.059 9.252 -5.024 1.00 98.56 91 LEU A O 1
ATOM 668 N N . LYS A 1 92 ? 4.264 8.842 -5.202 1.00 98.56 92 LYS A N 1
ATOM 669 C CA . LYS A 1 92 ? 4.531 9.775 -6.297 1.00 98.56 92 LYS A CA 1
ATOM 670 C C . LYS A 1 92 ? 5.024 9.034 -7.525 1.00 98.56 92 LYS A C 1
ATOM 672 O O . LYS A 1 92 ? 5.845 8.131 -7.412 1.00 98.56 92 LYS A O 1
ATOM 677 N N . LEU A 1 93 ? 4.571 9.471 -8.696 1.00 98.38 93 LEU A N 1
ATOM 678 C CA . LEU A 1 93 ? 5.146 9.086 -9.979 1.00 98.38 93 LEU A CA 1
ATOM 679 C C . LEU A 1 93 ? 6.580 9.592 -10.070 1.00 98.38 93 LEU A C 1
ATOM 681 O O . LEU A 1 93 ? 6.843 10.771 -9.829 1.00 98.38 93 LEU A O 1
ATOM 685 N N . THR A 1 94 ? 7.490 8.714 -10.466 1.00 98.25 94 THR A N 1
ATOM 686 C CA . THR A 1 94 ? 8.865 9.058 -10.806 1.00 98.25 94 THR A CA 1
ATOM 687 C C . THR A 1 94 ? 9.083 8.875 -12.300 1.00 98.25 94 THR A C 1
ATOM 689 O O . THR A 1 94 ? 8.507 7.992 -12.932 1.00 98.25 94 THR A O 1
ATOM 692 N N . GLU A 1 95 ? 9.920 9.726 -12.885 1.00 97.88 95 GLU A N 1
ATOM 693 C CA . GLU A 1 95 ? 10.411 9.571 -14.253 1.00 97.88 95 GLU A CA 1
ATOM 694 C C . GLU A 1 95 ? 11.930 9.735 -14.227 1.00 97.88 95 GLU A C 1
ATOM 696 O O . GLU A 1 95 ? 12.443 10.770 -13.790 1.00 97.88 95 GLU A O 1
ATOM 701 N N . LYS A 1 96 ? 12.668 8.712 -14.666 1.00 95.50 96 LYS A N 1
ATOM 702 C CA . LYS A 1 96 ? 14.139 8.660 -14.619 1.00 95.50 96 LYS A CA 1
ATOM 703 C C . LYS A 1 96 ? 14.679 8.976 -13.214 1.00 95.50 96 LYS A C 1
ATOM 705 O O . LYS A 1 96 ? 15.642 9.726 -13.070 1.00 95.50 96 LYS A O 1
ATOM 710 N N . GLY A 1 97 ? 14.014 8.436 -12.187 1.00 91.81 97 GLY A N 1
ATOM 711 C CA . GLY A 1 97 ? 14.378 8.609 -10.776 1.00 91.81 97 GLY A CA 1
ATOM 712 C C . GLY A 1 97 ? 14.066 9.988 -10.187 1.00 91.81 97 GLY A C 1
ATOM 713 O O . GLY A 1 97 ? 14.556 10.309 -9.112 1.00 91.81 97 GLY A O 1
ATOM 714 N N . LYS A 1 98 ? 13.295 10.834 -10.882 1.00 96.00 98 LYS A N 1
ATOM 715 C CA . LYS A 1 98 ? 12.865 12.140 -10.364 1.00 96.00 98 LYS A CA 1
ATOM 716 C C . LYS A 1 98 ? 11.372 12.125 -10.076 1.00 96.00 98 LYS A C 1
ATOM 718 O O . LYS A 1 98 ? 10.593 11.857 -10.991 1.00 96.00 98 LYS A O 1
ATOM 723 N N . ALA A 1 99 ? 10.988 12.468 -8.848 1.00 95.50 99 ALA A N 1
ATOM 724 C CA . ALA A 1 99 ? 9.593 12.657 -8.466 1.00 95.50 99 ALA A CA 1
ATOM 725 C C . ALA A 1 99 ? 8.893 13.699 -9.357 1.00 95.50 99 ALA A C 1
ATOM 727 O O . ALA A 1 99 ? 9.471 14.732 -9.712 1.00 95.50 99 ALA A O 1
ATOM 728 N N . LYS A 1 100 ? 7.641 13.415 -9.715 1.00 96.06 100 LYS A N 1
ATOM 729 C CA . LYS A 1 100 ? 6.786 14.248 -10.567 1.00 96.06 100 LYS A CA 1
ATOM 730 C C . LYS A 1 100 ? 5.548 14.703 -9.810 1.00 96.06 100 LYS A C 1
ATOM 732 O O . LYS A 1 100 ? 5.543 15.792 -9.248 1.00 96.06 100 LYS A O 1
ATOM 737 N N . SER A 1 101 ? 4.513 13.874 -9.798 1.00 96.25 101 SER A N 1
ATOM 738 C CA . SER A 1 101 ? 3.217 14.163 -9.190 1.00 96.25 101 SER A CA 1
ATOM 739 C C . SER A 1 101 ? 2.850 13.076 -8.196 1.00 96.25 101 SER A C 1
ATOM 741 O O . SER A 1 101 ? 3.212 11.915 -8.374 1.00 96.25 101 SER A O 1
ATOM 743 N N . GLU A 1 102 ? 2.109 13.448 -7.161 1.00 98.06 102 GLU A N 1
ATOM 744 C CA . GLU A 1 102 ? 1.445 12.477 -6.297 1.00 98.06 102 GLU A CA 1
ATOM 745 C C . GLU A 1 102 ? 0.337 11.767 -7.083 1.00 98.06 102 GLU A C 1
ATOM 747 O O . GLU A 1 102 ? -0.392 12.405 -7.844 1.00 98.06 102 GLU A O 1
ATOM 752 N N . VAL A 1 103 ? 0.252 10.445 -6.942 1.00 97.81 103 VAL A N 1
ATOM 753 C CA . VAL A 1 103 ? -0.788 9.618 -7.581 1.00 97.81 103 VAL A CA 1
ATOM 754 C C . VAL A 1 103 ? -1.717 8.966 -6.562 1.00 97.81 103 VAL A C 1
ATOM 756 O O . VAL A 1 103 ? -2.801 8.516 -6.917 1.00 97.81 103 VAL A O 1
ATOM 759 N N . TRP A 1 104 ? -1.299 8.913 -5.296 1.00 98.50 104 TRP A N 1
ATOM 760 C CA . TRP A 1 104 ? -2.078 8.369 -4.193 1.00 98.50 104 TRP A CA 1
ATOM 761 C C . TRP A 1 104 ? -1.641 9.009 -2.874 1.00 98.50 104 TRP A C 1
ATOM 763 O O . TRP A 1 104 ? -0.450 9.238 -2.675 1.00 98.50 104 TRP A O 1
ATOM 773 N N . HIS A 1 105 ? -2.597 9.244 -1.976 1.00 98.31 105 HIS A N 1
ATOM 774 C CA . HIS A 1 105 ? -2.396 9.759 -0.623 1.00 98.31 105 HIS A CA 1
ATOM 775 C C . HIS A 1 105 ? -3.364 9.054 0.335 1.00 98.31 105 HIS A C 1
ATOM 777 O O . HIS A 1 105 ? -4.458 8.653 -0.076 1.00 98.31 105 HIS A O 1
ATOM 783 N N . ILE A 1 106 ? -2.985 8.906 1.605 1.00 98.00 106 ILE A N 1
ATOM 784 C CA . ILE A 1 106 ? -3.850 8.309 2.629 1.00 98.00 106 ILE A CA 1
ATOM 785 C C . ILE A 1 106 ? -5.147 9.103 2.855 1.00 98.00 106 ILE A C 1
ATOM 787 O O . ILE A 1 106 ? -5.207 10.322 2.723 1.00 98.00 106 ILE A O 1
ATOM 791 N N . GLY A 1 107 ? -6.203 8.396 3.254 1.00 97.75 107 GLY A N 1
ATOM 792 C CA . GLY A 1 107 ? -7.427 9.020 3.752 1.00 97.75 107 GLY A CA 1
ATOM 793 C C . GLY A 1 107 ? -7.289 9.536 5.188 1.00 97.75 107 GLY A C 1
ATOM 794 O O . GLY A 1 107 ? -6.258 9.384 5.843 1.00 97.75 107 GLY A O 1
ATOM 795 N N . SER A 1 108 ? -8.368 10.122 5.704 1.00 98.06 108 SER A N 1
ATOM 796 C CA . SER A 1 108 ? -8.424 10.608 7.082 1.00 98.06 108 SER A CA 1
ATOM 797 C C . SER A 1 108 ? -8.685 9.491 8.096 1.00 98.06 108 SER A C 1
ATOM 799 O O . SER A 1 108 ? -9.354 8.491 7.816 1.00 98.06 108 SER A O 1
ATOM 801 N N . LEU A 1 109 ? -8.194 9.705 9.316 1.00 98.38 109 LEU A N 1
ATOM 802 C CA . LEU A 1 109 ? -8.591 8.941 10.496 1.00 98.38 109 LEU A CA 1
ATOM 803 C C . LEU A 1 109 ? -9.786 9.599 11.185 1.00 98.38 109 LEU A C 1
ATOM 805 O O . LEU A 1 109 ? -10.046 10.793 11.011 1.00 98.38 109 LEU A O 1
ATOM 809 N N . VAL A 1 110 ? -10.507 8.824 11.993 1.00 98.19 110 VAL A N 1
ATOM 810 C CA . VAL A 1 110 ? -11.503 9.394 12.908 1.00 98.19 110 VAL A CA 1
ATOM 811 C C . VAL A 1 110 ? -10.826 10.255 13.978 1.00 98.19 110 VAL A C 1
ATOM 813 O O . VAL A 1 110 ? -9.648 10.086 14.291 1.00 98.19 110 VAL A O 1
ATOM 816 N N . SER A 1 111 ? -11.580 11.170 14.590 1.00 97.62 111 SER A N 1
ATOM 817 C CA . SER A 1 111 ? -11.086 11.902 15.759 1.00 97.62 111 SER A CA 1
ATOM 818 C C . SER A 1 111 ? -10.718 10.939 16.892 1.00 97.62 111 SER A C 1
ATOM 820 O O . SER A 1 111 ? -11.446 9.979 17.144 1.00 97.62 111 SER A O 1
ATOM 822 N N . SER A 1 112 ? -9.599 11.201 17.576 1.00 96.81 112 SER A N 1
ATOM 823 C CA . SER A 1 112 ? -9.081 10.343 18.656 1.00 96.81 112 SER A CA 1
ATOM 824 C C . SER A 1 112 ? -8.899 8.882 18.221 1.00 96.81 112 SER A C 1
ATOM 826 O O . SER A 1 112 ? -9.340 7.961 18.907 1.00 96.81 112 SER A O 1
ATOM 828 N N . ALA A 1 113 ? -8.293 8.663 17.052 1.00 97.12 113 ALA A N 1
ATOM 829 C CA . ALA A 1 113 ? -8.122 7.333 16.473 1.00 97.12 113 ALA A CA 1
ATOM 830 C C . ALA A 1 113 ? -7.392 6.360 17.414 1.00 97.12 113 ALA A C 1
ATOM 832 O O . ALA A 1 113 ? -7.713 5.173 17.418 1.00 97.12 113 ALA A O 1
ATOM 833 N N . GLU A 1 114 ? -6.482 6.840 18.268 1.00 96.06 114 GLU A N 1
ATOM 834 C CA . GLU A 1 114 ? -5.739 6.001 19.217 1.00 96.06 114 GLU A CA 1
ATOM 835 C C . GLU A 1 114 ? -6.661 5.305 20.230 1.00 96.06 114 GLU A C 1
ATOM 837 O O . GLU A 1 114 ? -6.388 4.181 20.648 1.00 96.06 114 GLU A O 1
ATOM 842 N N . SER A 1 115 ? -7.782 5.937 20.597 1.00 97.06 115 SER A N 1
ATOM 843 C CA . SER A 1 115 ? -8.809 5.346 21.468 1.00 97.06 115 SER A CA 1
ATOM 844 C C . SER A 1 115 ? -9.940 4.658 20.696 1.00 97.06 115 SER A C 1
ATOM 846 O O . SER A 1 115 ? -10.871 4.131 21.304 1.00 97.06 115 SER A O 1
ATOM 848 N N . ARG A 1 116 ? -9.863 4.640 19.360 1.00 97.12 116 ARG A N 1
ATOM 849 C CA . ARG A 1 116 ? -10.880 4.102 18.441 1.00 97.12 116 ARG A CA 1
ATOM 850 C C . ARG A 1 116 ? -10.263 3.142 17.426 1.00 97.12 116 ARG A C 1
ATOM 852 O O . ARG A 1 116 ? -10.514 3.237 16.227 1.00 97.12 116 ARG A O 1
ATOM 859 N N . TYR A 1 117 ? -9.433 2.228 17.928 1.00 96.81 117 TYR A N 1
ATOM 860 C CA . TYR A 1 117 ? -8.823 1.129 17.164 1.00 96.81 117 TYR A CA 1
ATOM 861 C C . TYR A 1 117 ? -7.946 1.559 15.972 1.00 96.81 117 TYR A C 1
ATOM 863 O O . TYR A 1 117 ? -7.629 0.735 15.118 1.00 96.81 117 TYR A O 1
ATOM 871 N N . GLY A 1 118 ? -7.544 2.830 15.892 1.00 96.69 118 GLY A N 1
ATOM 872 C CA . GLY A 1 118 ? -6.807 3.374 14.751 1.00 96.69 118 GLY A CA 1
ATOM 873 C C . GLY A 1 118 ? -7.637 3.467 13.466 1.00 96.69 118 GLY A C 1
ATOM 874 O O . GLY A 1 118 ? -7.068 3.433 12.378 1.00 96.69 118 GLY A O 1
ATOM 875 N N . PHE A 1 119 ? -8.969 3.536 13.562 1.00 98.31 119 PHE A N 1
ATOM 876 C CA . PHE A 1 119 ? -9.842 3.489 12.388 1.00 98.31 119 PHE A CA 1
ATOM 877 C C . PHE A 1 119 ? -9.686 4.690 11.448 1.00 98.31 119 PHE A C 1
ATOM 879 O O . PHE A 1 119 ? -9.641 5.854 11.861 1.00 98.31 119 PHE A O 1
ATOM 886 N N . THR A 1 120 ? -9.693 4.386 10.148 1.00 98.44 120 THR A N 1
ATOM 887 C CA . THR A 1 120 ? -9.963 5.371 9.101 1.00 98.44 120 THR A CA 1
ATOM 888 C C . THR A 1 120 ? -11.425 5.807 9.160 1.00 98.44 120 THR A C 1
ATOM 890 O O . THR A 1 120 ? -12.283 5.090 9.681 1.00 98.44 120 THR A O 1
ATOM 893 N N . THR A 1 121 ? -11.733 6.970 8.591 1.00 98.19 121 THR A N 1
ATOM 894 C CA . THR A 1 121 ? -13.130 7.397 8.415 1.00 98.19 121 THR A CA 1
ATOM 895 C C . THR A 1 121 ? -13.926 6.392 7.584 1.00 98.19 121 THR A C 1
ATOM 897 O O . THR A 1 121 ? -15.054 6.092 7.943 1.00 98.19 121 THR A O 1
ATOM 900 N N . PHE A 1 122 ? -13.311 5.789 6.562 1.00 98.19 122 PHE A N 1
ATOM 901 C CA . PHE A 1 122 ? -13.912 4.704 5.781 1.00 98.19 122 PHE A CA 1
ATOM 902 C C . PHE A 1 122 ? -14.215 3.458 6.626 1.00 98.19 122 PHE A C 1
ATOM 904 O O . PHE A 1 122 ? -15.309 2.917 6.554 1.00 98.19 122 PHE A O 1
ATOM 911 N N . ALA A 1 123 ? -13.278 3.002 7.465 1.00 98.12 123 ALA A N 1
ATOM 912 C CA . ALA A 1 123 ? -13.503 1.828 8.311 1.00 98.12 123 ALA A CA 1
ATOM 913 C C . ALA A 1 123 ? -14.648 2.052 9.310 1.00 98.12 123 ALA A C 1
ATOM 915 O O . ALA A 1 123 ? -15.421 1.137 9.580 1.00 98.12 123 ALA A O 1
ATOM 916 N N . ALA A 1 124 ? -14.786 3.277 9.824 1.00 97.56 124 ALA A N 1
ATOM 917 C CA . ALA A 1 124 ? -15.853 3.633 10.751 1.00 97.56 124 ALA A CA 1
ATOM 918 C C . ALA A 1 124 ? -17.260 3.567 10.127 1.00 97.56 124 ALA A C 1
ATOM 920 O O . ALA A 1 124 ? -18.221 3.390 10.871 1.00 97.56 124 ALA A O 1
ATOM 921 N N . THR A 1 125 ? -17.387 3.668 8.797 1.00 96.94 125 THR A N 1
ATOM 922 C CA . THR A 1 125 ? -18.683 3.574 8.100 1.00 96.94 125 THR A CA 1
ATOM 923 C C . THR A 1 125 ? -19.053 2.147 7.701 1.00 96.94 125 THR A C 1
ATOM 925 O O . THR A 1 125 ? -20.189 1.909 7.318 1.00 96.94 125 THR A O 1
ATOM 928 N N . LEU A 1 126 ? -18.127 1.181 7.775 1.00 97.25 126 LEU A N 1
ATOM 929 C CA . LEU A 1 126 ? -18.355 -0.176 7.250 1.00 97.25 126 LEU A CA 1
ATOM 930 C C . LEU A 1 126 ? -19.460 -0.951 7.973 1.00 97.25 126 LEU A C 1
ATOM 932 O O . LEU A 1 126 ? -20.000 -1.891 7.408 1.00 97.25 126 LEU A O 1
ATOM 936 N N . ASN A 1 127 ? -19.770 -0.582 9.215 1.00 96.06 127 ASN A N 1
ATOM 937 C CA . ASN A 1 127 ? -20.769 -1.257 10.044 1.00 96.06 127 ASN A CA 1
ATOM 938 C C . ASN A 1 127 ? -21.958 -0.335 10.381 1.00 96.06 127 ASN A C 1
ATOM 940 O O . ASN A 1 127 ? -22.650 -0.541 11.379 1.00 96.06 127 ASN A O 1
ATOM 944 N N . GLU A 1 128 ? -22.155 0.729 9.601 1.00 95.38 128 GLU A N 1
ATOM 945 C CA . GLU A 1 128 ? -23.313 1.613 9.707 1.00 95.38 128 GLU A CA 1
ATOM 946 C C . GLU A 1 128 ? -24.425 1.122 8.770 1.00 95.38 128 GLU A C 1
ATOM 948 O O . GLU A 1 128 ? -24.204 0.954 7.576 1.00 95.38 128 GLU A O 1
ATOM 953 N N . LEU A 1 129 ? -25.638 0.924 9.298 1.00 95.00 129 LEU A N 1
ATOM 954 C CA . LEU A 1 129 ? -26.822 0.707 8.465 1.00 95.00 129 LEU A CA 1
ATOM 955 C C . LEU A 1 129 ? -27.415 2.060 8.081 1.00 95.00 129 LEU A C 1
ATOM 957 O O . LEU A 1 129 ? -28.074 2.707 8.902 1.00 95.00 129 LEU A O 1
ATOM 961 N N . THR A 1 130 ? -27.203 2.479 6.837 1.00 96.25 130 THR A N 1
ATOM 962 C CA . THR A 1 130 ? -27.780 3.715 6.306 1.00 96.25 130 THR A CA 1
ATOM 963 C C . THR A 1 130 ? -29.117 3.435 5.611 1.00 96.25 130 THR A C 1
ATOM 965 O O . THR A 1 130 ? -29.598 2.301 5.537 1.00 96.25 130 THR A O 1
ATOM 968 N N . GLU A 1 131 ? -29.752 4.471 5.058 1.00 97.00 131 GLU A N 1
ATOM 969 C CA . GLU A 1 131 ? -30.955 4.294 4.233 1.00 97.00 131 GLU A CA 1
ATOM 970 C C . GLU A 1 131 ? -30.681 3.519 2.926 1.00 97.00 131 GLU A C 1
ATOM 972 O O . GLU A 1 131 ? -31.628 3.044 2.295 1.00 97.00 131 GLU A O 1
ATOM 977 N N . VAL A 1 132 ? -29.414 3.359 2.515 1.00 95.75 132 VAL A N 1
ATOM 978 C CA . VAL A 1 132 ? -29.038 2.512 1.371 1.00 95.75 132 VAL A CA 1
ATOM 979 C C . VAL A 1 132 ? -29.259 1.029 1.691 1.00 95.75 132 VAL A C 1
ATOM 981 O O . VAL A 1 132 ? -29.801 0.307 0.850 1.00 95.75 132 VAL A O 1
ATOM 984 N N . GLU A 1 133 ? -28.911 0.594 2.904 1.00 96.38 133 GLU A N 1
ATOM 985 C CA . GLU A 1 133 ? -28.968 -0.801 3.365 1.00 96.38 133 GLU A CA 1
ATOM 986 C C . GLU A 1 133 ? -30.322 -1.176 3.990 1.00 96.38 133 GLU A C 1
ATOM 988 O O . GLU A 1 133 ? -30.738 -2.338 3.975 1.00 96.38 133 GLU A O 1
ATOM 993 N N . LYS A 1 134 ? -31.039 -0.200 4.553 1.00 93.94 134 LYS A N 1
ATOM 994 C CA . LYS A 1 134 ? -32.235 -0.421 5.375 1.00 93.94 134 LYS A CA 1
ATOM 995 C C . LYS A 1 134 ? -33.318 -1.247 4.675 1.00 93.94 134 LYS A C 1
ATOM 997 O O . LYS A 1 134 ? -33.891 -0.851 3.661 1.00 93.94 134 LYS A O 1
ATOM 1002 N N . GLY A 1 135 ? -33.641 -2.395 5.273 1.00 94.50 135 GLY A N 1
ATOM 1003 C CA . GLY A 1 135 ? -34.634 -3.339 4.747 1.00 94.50 135 GLY A CA 1
ATOM 1004 C C . GLY A 1 135 ? -34.188 -4.079 3.480 1.00 94.50 135 GLY A C 1
ATOM 1005 O O . GLY A 1 135 ? -35.016 -4.728 2.844 1.00 94.50 135 GLY A O 1
ATOM 1006 N N . ARG A 1 136 ? -32.909 -3.964 3.101 1.00 95.81 136 ARG A N 1
ATOM 1007 C CA . ARG A 1 136 ? -32.315 -4.582 1.907 1.00 95.81 136 ARG A CA 1
ATOM 1008 C C . ARG A 1 136 ? -31.173 -5.544 2.232 1.00 95.81 136 ARG A C 1
ATOM 1010 O O . ARG A 1 136 ? -30.757 -6.278 1.341 1.00 95.81 136 ARG A O 1
ATOM 1017 N N . THR A 1 137 ? -30.691 -5.565 3.474 1.00 95.31 137 THR A N 1
ATOM 1018 C CA . THR A 1 137 ? -29.641 -6.489 3.909 1.00 95.31 137 THR A CA 1
ATOM 1019 C C . THR A 1 137 ? -30.199 -7.886 4.203 1.00 95.31 137 THR A C 1
ATOM 1021 O O . THR A 1 137 ? -31.291 -8.018 4.771 1.00 95.31 137 THR A O 1
ATOM 1024 N N . PRO A 1 138 ? -29.493 -8.959 3.798 1.00 95.75 138 PRO A N 1
ATOM 1025 C CA . PRO A 1 138 ? -29.817 -10.313 4.234 1.00 95.75 138 PRO A CA 1
ATOM 1026 C C . PRO A 1 138 ? -29.543 -10.484 5.737 1.00 95.75 138 PRO A C 1
ATOM 1028 O O . PRO A 1 138 ? -28.796 -9.728 6.340 1.00 95.75 138 PRO A O 1
ATOM 1031 N N . VAL A 1 139 ? -30.086 -11.543 6.348 1.00 95.12 139 VAL A N 1
ATOM 1032 C CA . VAL A 1 139 ? -29.840 -11.867 7.775 1.00 95.12 139 VAL A CA 1
ATOM 1033 C C . VAL A 1 139 ? -28.393 -12.286 8.088 1.00 95.12 139 VAL A C 1
ATOM 1035 O O . VAL A 1 139 ? -28.079 -12.592 9.233 1.00 95.12 139 VAL A O 1
ATOM 1038 N N . THR A 1 140 ? -27.545 -12.373 7.065 1.00 95.62 140 THR A N 1
ATOM 1039 C CA . THR A 1 140 ? -26.132 -12.770 7.137 1.00 95.62 140 THR A CA 1
ATOM 1040 C C . THR A 1 140 ? -25.181 -11.645 6.730 1.00 95.62 140 THR A C 1
ATOM 1042 O O . THR A 1 140 ? -24.012 -11.930 6.476 1.00 95.62 140 THR A O 1
ATOM 1045 N N . ASP A 1 141 ? -25.702 -10.430 6.567 1.00 90.44 141 ASP A N 1
ATOM 1046 C CA . ASP A 1 141 ? -24.891 -9.212 6.481 1.00 90.44 141 ASP A CA 1
ATOM 1047 C C . ASP A 1 141 ? -24.265 -8.91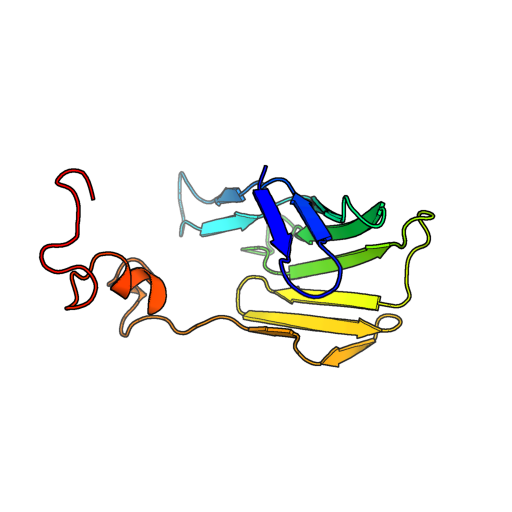9 7.854 1.00 90.44 141 ASP A C 1
ATOM 1049 O O . ASP A 1 141 ? -23.033 -8.714 7.908 1.00 90.44 141 ASP A O 1
#

pLDDT: mean 94.15, std 7.13, range [48.88, 98.56]